Protein AF-A0A2W6CCL4-F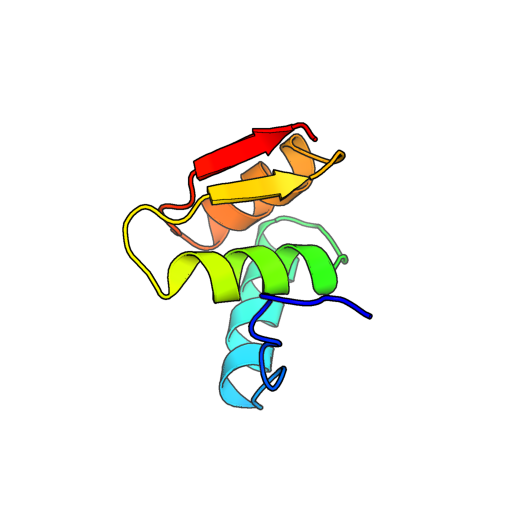1 (afdb_monomer)

pLDDT: mean 90.97, std 6.74, range [57.84, 97.56]

Sequence (72 aa):
MLSGCWIEEGFSEHDAHRIGSWLASSGTTDVVDAHVVAVAGHSAGSVAYTDDVEDLRSVARVADQQVTIQPV

Mean predicted aligned error: 3.51 Å

Nearest PDB structures (foldseek):
  8qc8-assembly2_D  TM=4.490E-01  e=4.177E+00  Paenarthrobacter ureafaciens
  1ltl-assembly2_E  TM=3.722E-01  e=9.594E+00  Methanothermobacter thermautotrophicus
  2rnn-assembly1_A  TM=3.213E-01  e=8.442E+00  Saccharomyces cerevisiae

Radius of gyration: 11.97 Å; Cα contacts (8 Å, |Δi|>4): 79; chains: 1; bounding box: 28×29×31 Å

Foldseek 3Di:
DPPPDDDPPDDDPVLVVLLVQLCVVLVHPPSPLLVLQVVQQVDPPREDEDQPQVSNVSSCVSSVGPYHYYYD

Secondary structure (DSSP, 8-state):
--TTPPPP----HHHHHHHHHHHHHHT---HHHHHHHHHHTTSTT-EEEES-HHHHHHHHHHTT---EEEE-

Solvent-accessible surface area (backbone atoms only — not comparable to full-atom values): 4413 Å² total; per-residue (Å²): 129,75,81,94,61,86,78,79,96,70,86,52,76,73,49,51,60,55,44,51,53,30,32,68,69,52,72,49,85,60,64,64,53,45,45,53,46,53,60,36,44,76,41,90,80,29,73,47,74,33,87,60,54,65,62,44,50,44,37,25,61,64,59,72,40,70,53,46,78,41,73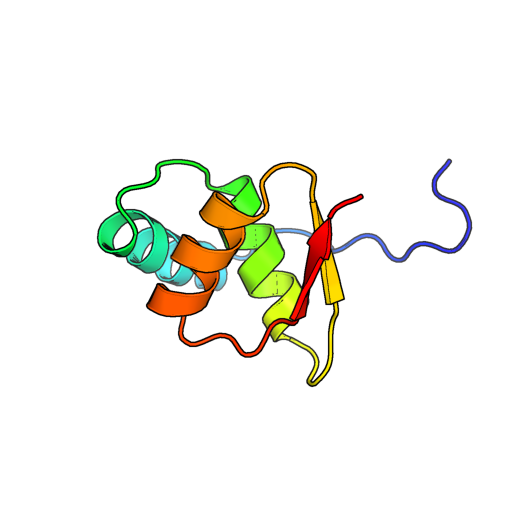,109

Structure (mmCIF, N/CA/C/O backbone):
data_AF-A0A2W6CCL4-F1
#
_entry.id   AF-A0A2W6CCL4-F1
#
loop_
_atom_site.group_PDB
_atom_site.id
_atom_site.type_symbol
_atom_site.label_atom_id
_atom_site.label_alt_id
_atom_site.label_comp_id
_atom_site.label_asym_id
_atom_site.label_entity_id
_atom_site.label_seq_id
_atom_site.pdbx_PDB_ins_code
_atom_site.Cartn_x
_atom_site.Cartn_y
_atom_site.Cartn_z
_atom_site.occupancy
_atom_site.B_iso_or_equiv
_atom_site.auth_seq_id
_atom_site.auth_comp_id
_atom_site.auth_asym_id
_atom_site.auth_atom_id
_atom_site.pdbx_PDB_model_num
ATOM 1 N N . MET A 1 1 ? 7.908 6.373 -21.689 1.00 57.84 1 MET A N 1
ATOM 2 C CA . MET A 1 1 ? 8.560 5.143 -21.191 1.00 57.84 1 MET A CA 1
ATOM 3 C C . MET A 1 1 ? 9.115 5.439 -19.816 1.00 57.84 1 MET A C 1
ATOM 5 O O . MET A 1 1 ? 9.724 6.489 -19.654 1.00 57.84 1 MET A O 1
ATOM 9 N N . LEU A 1 2 ? 8.891 4.546 -18.856 1.00 81.44 2 LEU A N 1
ATOM 10 C CA . LEU A 1 2 ? 9.464 4.621 -17.512 1.00 81.44 2 LEU A CA 1
ATOM 11 C C . LEU A 1 2 ? 10.917 4.115 -17.551 1.00 81.44 2 LEU A C 1
ATOM 13 O O . LEU A 1 2 ? 11.214 2.988 -17.165 1.00 81.44 2 LEU A O 1
ATOM 17 N N . SER A 1 3 ? 11.818 4.909 -18.131 1.00 88.50 3 SER A N 1
ATOM 18 C CA . SER A 1 3 ? 13.233 4.539 -18.242 1.00 88.50 3 SER A CA 1
ATOM 19 C C . SER A 1 3 ? 13.894 4.530 -16.865 1.00 88.50 3 SER A C 1
ATOM 21 O O . SER A 1 3 ? 13.833 5.525 -16.150 1.00 88.50 3 SER A O 1
ATOM 23 N N . GLY A 1 4 ? 14.556 3.422 -16.519 1.00 90.94 4 GLY A N 1
ATOM 24 C CA . GLY A 1 4 ? 15.213 3.247 -15.218 1.00 90.94 4 GLY A CA 1
ATOM 25 C C . GLY A 1 4 ? 14.303 2.712 -14.109 1.00 90.94 4 GLY A C 1
ATOM 26 O O . GLY A 1 4 ? 14.769 2.554 -12.985 1.00 90.94 4 GLY A O 1
ATOM 27 N N . CYS A 1 5 ? 13.040 2.401 -14.411 1.00 89.44 5 CYS A N 1
ATOM 28 C CA . CYS A 1 5 ? 12.133 1.753 -13.470 1.00 89.44 5 CYS A CA 1
ATOM 29 C C . CYS A 1 5 ? 12.130 0.235 -13.678 1.00 89.44 5 CYS A C 1
ATOM 31 O O . CYS A 1 5 ? 12.113 -0.245 -14.813 1.00 89.44 5 CYS A O 1
ATOM 33 N N . TRP A 1 6 ? 12.090 -0.506 -12.572 1.00 88.94 6 TRP A N 1
ATOM 34 C CA . TRP A 1 6 ? 11.633 -1.891 -12.577 1.00 88.94 6 TRP A CA 1
ATOM 35 C C . TRP A 1 6 ? 10.106 -1.894 -12.484 1.00 88.94 6 TRP A C 1
ATOM 37 O O . TRP A 1 6 ? 9.541 -1.129 -11.703 1.00 88.94 6 TRP A O 1
ATOM 47 N N . ILE A 1 7 ? 9.443 -2.702 -13.310 1.00 87.06 7 ILE A N 1
ATOM 48 C CA . ILE A 1 7 ? 7.988 -2.866 -13.261 1.00 87.06 7 ILE A CA 1
ATOM 49 C C . ILE A 1 7 ? 7.716 -4.146 -12.486 1.00 87.06 7 ILE A C 1
ATOM 51 O O . ILE A 1 7 ? 8.206 -5.204 -12.873 1.00 87.06 7 ILE A O 1
ATOM 55 N N . GLU A 1 8 ? 6.941 -4.048 -11.410 1.00 85.88 8 GLU A N 1
ATOM 56 C CA . GLU A 1 8 ? 6.512 -5.231 -10.673 1.00 85.88 8 GLU A CA 1
ATOM 57 C C . GLU A 1 8 ? 5.592 -6.108 -11.521 1.00 85.88 8 GLU A C 1
ATOM 59 O O . GLU A 1 8 ? 4.672 -5.613 -12.175 1.00 85.88 8 GLU A O 1
ATOM 64 N N . GLU A 1 9 ? 5.840 -7.421 -11.500 1.00 77.94 9 GLU A N 1
ATOM 65 C CA . GLU A 1 9 ? 5.152 -8.402 -12.357 1.00 77.94 9 GLU A CA 1
ATOM 66 C C . GLU A 1 9 ? 3.673 -8.616 -11.978 1.00 77.94 9 GLU A C 1
ATOM 68 O O . GLU A 1 9 ? 2.934 -9.302 -12.686 1.00 77.94 9 GLU A O 1
ATOM 73 N N . GLY A 1 10 ? 3.212 -7.962 -10.910 1.00 70.75 10 GLY A N 1
ATOM 74 C CA . GLY A 1 10 ? 1.812 -7.883 -10.516 1.00 70.75 10 GLY A CA 1
ATOM 75 C C . GLY A 1 10 ? 1.421 -8.874 -9.421 1.00 70.75 10 GLY A C 1
ATOM 76 O O . GLY A 1 10 ? 2.248 -9.394 -8.678 1.00 70.75 10 GLY A O 1
ATOM 77 N N . PHE A 1 11 ? 0.113 -9.084 -9.287 1.00 72.38 11 PHE A N 1
ATOM 78 C CA . PHE A 1 11 ? -0.504 -9.857 -8.210 1.00 72.38 11 PHE A CA 1
ATOM 79 C C . PHE A 1 11 ? -0.394 -11.369 -8.414 1.00 72.38 11 PHE A C 1
ATOM 81 O O . PHE A 1 11 ? -0.872 -11.894 -9.422 1.00 72.38 11 PHE A O 1
ATOM 88 N N . SER A 1 12 ? 0.089 -12.086 -7.398 1.00 83.00 12 SER A N 1
ATOM 89 C CA . SER A 1 12 ? -0.154 -13.525 -7.281 1.00 83.00 12 SER A CA 1
ATOM 90 C C . SER A 1 12 ? -1.480 -13.814 -6.561 1.00 83.00 12 SER A C 1
ATOM 92 O O . SER A 1 12 ? -2.040 -12.969 -5.860 1.00 83.00 12 SER A O 1
ATOM 94 N N . GLU A 1 13 ? -1.983 -15.045 -6.67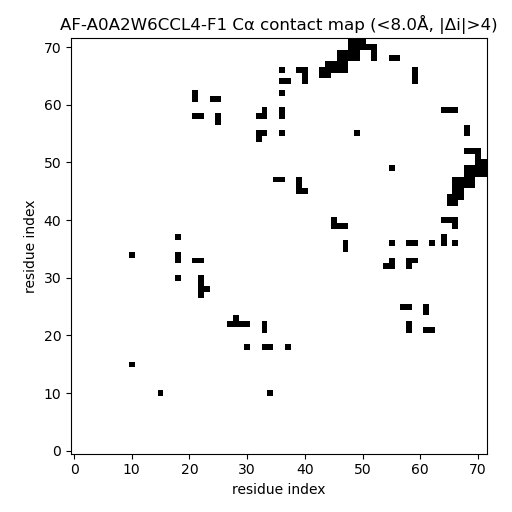4 1.00 82.75 13 GLU A N 1
ATOM 95 C CA . GLU A 1 13 ? -3.153 -15.497 -5.904 1.00 82.75 13 GLU A CA 1
ATOM 96 C C . GLU A 1 13 ? -2.901 -15.448 -4.384 1.00 82.75 13 GLU A C 1
ATOM 98 O O . GLU A 1 13 ? -3.804 -15.153 -3.600 1.00 82.75 13 GLU A O 1
ATOM 103 N N . HIS A 1 14 ? -1.652 -15.667 -3.957 1.00 78.75 14 HIS A N 1
ATOM 104 C CA . HIS A 1 14 ? -1.259 -15.549 -2.553 1.00 78.75 14 HIS A CA 1
ATOM 105 C C . HIS A 1 14 ? -1.422 -14.109 -2.036 1.00 78.75 14 HIS A C 1
ATOM 107 O O . HIS A 1 14 ? -1.882 -13.896 -0.912 1.00 78.75 14 HIS A O 1
ATOM 113 N N . ASP A 1 15 ? -1.112 -13.116 -2.872 1.00 84.88 15 ASP A N 1
ATOM 114 C CA . ASP A 1 15 ? -1.265 -11.700 -2.527 1.00 84.88 15 ASP A CA 1
ATOM 115 C C . ASP A 1 15 ? -2.730 -11.282 -2.423 1.00 84.88 15 ASP A C 1
ATOM 117 O O . ASP A 1 15 ? -3.069 -10.461 -1.572 1.00 84.88 15 ASP A O 1
ATOM 121 N N . ALA A 1 16 ? -3.612 -11.887 -3.225 1.00 88.75 16 ALA A N 1
ATOM 122 C CA . ALA A 1 16 ? -5.037 -11.569 -3.246 1.00 88.75 16 ALA A CA 1
ATOM 123 C C . ALA A 1 16 ? -5.719 -11.818 -1.892 1.00 88.75 16 ALA A C 1
ATOM 125 O O . ALA A 1 16 ? -6.441 -10.950 -1.398 1.00 88.75 16 ALA A O 1
ATOM 126 N N . HIS A 1 17 ? -5.461 -12.962 -1.249 1.00 90.00 17 HIS A N 1
ATOM 127 C CA . HIS A 1 17 ? -6.023 -13.238 0.079 1.00 90.00 17 HIS A CA 1
ATOM 128 C C . HIS A 1 17 ? -5.506 -12.267 1.141 1.00 90.00 17 HIS A C 1
ATOM 130 O O . HIS A 1 17 ? -6.284 -11.743 1.943 1.00 90.00 17 HIS A O 1
ATOM 136 N N . ARG A 1 18 ? 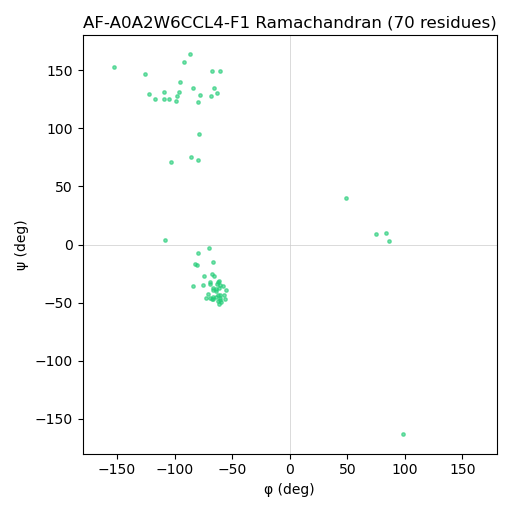-4.195 -12.011 1.138 1.00 90.19 18 ARG A N 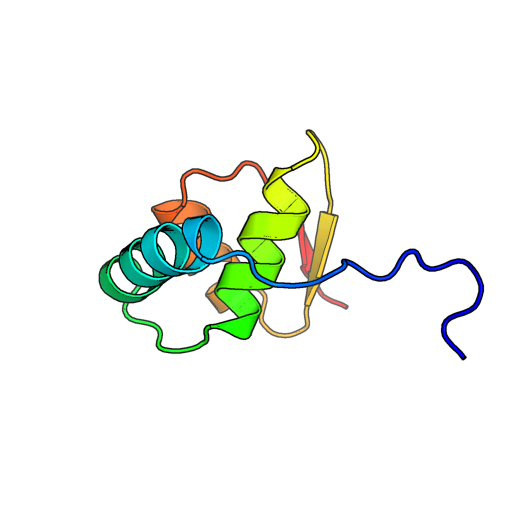1
ATOM 137 C CA . ARG A 1 18 ? -3.557 -11.107 2.093 1.00 90.19 18 ARG A CA 1
ATOM 138 C C . ARG A 1 18 ? -4.109 -9.691 1.954 1.00 90.19 18 ARG A C 1
ATOM 140 O O . ARG A 1 18 ? -4.599 -9.135 2.933 1.00 90.19 18 ARG A O 1
ATOM 147 N N . ILE A 1 19 ? -4.128 -9.152 0.740 1.00 92.88 19 ILE A N 1
ATOM 148 C CA . ILE A 1 19 ? -4.653 -7.813 0.468 1.00 92.88 19 ILE A CA 1
ATOM 149 C C . ILE A 1 19 ? -6.150 -7.729 0.768 1.00 92.88 19 ILE A C 1
ATOM 151 O O . ILE A 1 19 ? -6.579 -6.769 1.401 1.00 92.88 19 ILE A O 1
ATOM 155 N N . GLY A 1 20 ? -6.937 -8.758 0.440 1.00 93.88 20 GLY A N 1
ATOM 156 C CA . GLY A 1 20 ? -8.353 -8.814 0.812 1.00 93.88 20 GLY A CA 1
ATOM 157 C C . GLY A 1 20 ? -8.584 -8.657 2.321 1.00 93.88 20 GLY A C 1
ATOM 158 O O . GLY A 1 20 ? -9.496 -7.942 2.736 1.00 93.88 20 GLY A O 1
ATOM 159 N N . SER A 1 21 ? -7.724 -9.257 3.152 1.00 94.56 21 SER A N 1
ATOM 160 C CA . SER A 1 21 ? -7.801 -9.098 4.612 1.00 94.56 21 SER A CA 1
ATOM 161 C C . SER A 1 21 ? -7.439 -7.687 5.089 1.00 94.56 21 SER A C 1
ATOM 163 O O . SER A 1 21 ? -8.040 -7.185 6.042 1.00 94.56 21 SER A O 1
ATOM 165 N N . TRP A 1 22 ? -6.505 -7.020 4.408 1.00 95.75 22 TRP A N 1
ATOM 166 C CA . TRP A 1 22 ? -6.124 -5.642 4.715 1.00 95.75 22 TRP A CA 1
ATOM 167 C C . TRP A 1 22 ? -7.236 -4.671 4.359 1.00 95.75 22 TRP A C 1
ATOM 169 O O . TRP A 1 22 ? -7.600 -3.866 5.204 1.00 95.75 22 TRP A O 1
ATOM 179 N N . LEU A 1 23 ? -7.832 -4.810 3.172 1.00 95.75 23 LEU A N 1
ATOM 180 C CA . LEU A 1 23 ? -8.967 -3.994 2.731 1.00 95.75 23 LEU A CA 1
ATOM 181 C C . LEU A 1 23 ? -10.139 -4.087 3.714 1.00 95.75 23 LEU A C 1
ATOM 183 O O . LEU A 1 23 ? -10.672 -3.075 4.164 1.00 95.75 23 LEU A O 1
ATOM 187 N N . ALA A 1 24 ? -10.485 -5.308 4.133 1.00 95.88 24 ALA A N 1
ATOM 188 C CA . ALA A 1 24 ? -11.531 -5.519 5.129 1.00 95.88 24 ALA A CA 1
ATOM 189 C C . ALA A 1 24 ? -11.211 -4.850 6.481 1.00 95.88 24 ALA A C 1
ATOM 191 O O . ALA A 1 24 ? -12.120 -4.372 7.157 1.00 95.88 24 ALA A O 1
ATOM 192 N N . SER A 1 25 ? -9.933 -4.811 6.872 1.00 96.06 25 SER A N 1
ATOM 193 C CA . SER A 1 25 ? -9.488 -4.274 8.165 1.00 96.06 25 SER A CA 1
ATOM 194 C C . SER A 1 25 ? -9.297 -2.755 8.165 1.00 96.06 25 SER A C 1
ATOM 196 O O . SER A 1 25 ? -9.563 -2.113 9.178 1.00 96.06 25 SER A O 1
ATOM 198 N N . SER A 1 26 ? -8.836 -2.169 7.057 1.00 94.12 26 SER A N 1
ATOM 199 C CA . SER A 1 26 ? -8.691 -0.715 6.898 1.00 94.12 26 SER A CA 1
ATOM 200 C C . SER A 1 26 ? -10.011 -0.030 6.548 1.00 94.12 26 SER A C 1
ATOM 202 O O . SER A 1 26 ? -10.122 1.184 6.701 1.00 94.12 26 SER A O 1
ATOM 204 N N . GLY A 1 27 ? -11.008 -0.790 6.082 1.00 92.56 27 GLY A N 1
ATOM 205 C CA . GLY A 1 27 ? -12.297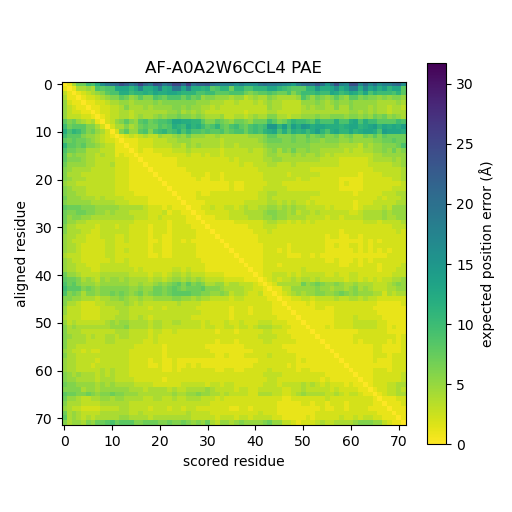 -0.262 5.644 1.00 92.56 27 GLY A CA 1
ATOM 206 C C . GLY A 1 27 ? -12.250 0.430 4.279 1.00 92.56 27 GLY A C 1
ATOM 207 O O . GLY A 1 27 ? -13.242 1.046 3.893 1.00 92.56 27 GLY A O 1
ATOM 208 N N . THR A 1 28 ? -11.133 0.328 3.551 1.00 91.62 28 THR A N 1
ATOM 209 C CA . THR A 1 28 ? -11.020 0.816 2.170 1.00 91.62 28 THR A CA 1
ATOM 210 C C . THR A 1 28 ? -11.361 -0.281 1.165 1.00 91.62 28 THR A C 1
ATOM 212 O O . THR A 1 28 ? -11.263 -1.477 1.445 1.00 91.62 28 THR A O 1
ATOM 215 N N . THR A 1 29 ? -11.745 0.132 -0.037 1.00 93.75 29 THR A N 1
ATOM 216 C CA . THR A 1 29 ? -11.897 -0.748 -1.201 1.00 93.75 29 THR A CA 1
ATOM 217 C C . THR A 1 29 ? -10.797 -0.533 -2.236 1.00 93.75 29 THR A C 1
ATOM 219 O O . THR A 1 29 ? -10.854 -1.142 -3.305 1.00 93.75 29 THR A O 1
ATOM 222 N N . ASP A 1 30 ? -9.813 0.325 -1.946 1.00 94.00 30 ASP A N 1
ATOM 223 C CA . ASP A 1 30 ? -8.726 0.614 -2.875 1.00 94.00 30 ASP A CA 1
ATOM 224 C C . ASP A 1 30 ? -7.665 -0.496 -2.871 1.00 94.00 30 ASP A C 1
ATOM 226 O O . ASP A 1 30 ? -6.749 -0.558 -2.047 1.00 94.00 30 ASP A O 1
ATOM 230 N N . VAL A 1 31 ? -7.821 -1.418 -3.820 1.00 92.94 31 VAL A N 1
ATOM 231 C CA . VAL A 1 31 ? -6.901 -2.540 -4.021 1.00 92.94 31 VAL A CA 1
ATOM 232 C C . VAL A 1 31 ? -5.525 -2.093 -4.517 1.00 92.94 31 VAL A C 1
ATOM 234 O O . VAL A 1 31 ? -4.546 -2.808 -4.293 1.00 92.94 31 VAL A O 1
ATOM 237 N N . VAL A 1 32 ? -5.433 -0.939 -5.185 1.00 92.06 32 VAL A N 1
ATOM 238 C CA . VAL A 1 32 ? -4.171 -0.433 -5.729 1.00 92.06 32 VAL A CA 1
ATOM 239 C C . VAL A 1 32 ? -3.296 0.060 -4.586 1.00 92.06 32 VAL A C 1
ATOM 241 O O . VAL A 1 32 ? -2.145 -0.364 -4.494 1.00 92.06 32 VAL A O 1
ATOM 244 N N . ASP A 1 33 ? -3.851 0.830 -3.654 1.00 93.69 33 ASP A N 1
ATOM 245 C CA . ASP A 1 33 ? -3.115 1.308 -2.478 1.00 93.69 33 ASP A CA 1
ATOM 246 C C . ASP A 1 33 ? -2.611 0.159 -1.608 1.00 93.69 33 ASP A C 1
ATOM 248 O O . ASP A 1 33 ? -1.446 0.121 -1.196 1.00 93.69 33 ASP A O 1
ATOM 252 N N . ALA A 1 34 ? -3.463 -0.842 -1.381 1.00 94.31 34 ALA A N 1
ATOM 253 C CA . ALA A 1 34 ? -3.066 -2.031 -0.642 1.00 94.31 34 ALA A CA 1
ATOM 254 C C . ALA A 1 34 ? -1.955 -2.821 -1.342 1.00 94.31 34 ALA A C 1
ATOM 256 O O . ALA A 1 34 ? -1.074 -3.376 -0.680 1.00 94.31 34 ALA A O 1
ATOM 257 N N . HIS A 1 35 ? -1.951 -2.838 -2.673 1.00 92.75 35 HIS A N 1
ATOM 258 C CA . HIS A 1 35 ? -0.879 -3.453 -3.441 1.00 92.75 35 HIS A CA 1
ATOM 259 C C . HIS A 1 35 ? 0.425 -2.664 -3.377 1.00 92.75 35 HIS A C 1
ATOM 261 O O . HIS A 1 35 ? 1.480 -3.264 -3.183 1.00 92.75 35 HIS A O 1
ATOM 267 N N . VAL A 1 36 ? 0.365 -1.335 -3.473 1.00 93.25 36 VAL A N 1
ATOM 268 C CA . VAL A 1 36 ? 1.541 -0.468 -3.315 1.00 93.25 36 VAL A CA 1
ATOM 269 C C . VAL A 1 36 ? 2.194 -0.706 -1.954 1.00 93.25 36 VAL A C 1
ATOM 271 O O . VAL A 1 36 ? 3.411 -0.874 -1.877 1.00 93.25 36 VAL A O 1
ATOM 274 N N . VAL A 1 37 ? 1.394 -0.808 -0.888 1.00 94.00 37 VAL A N 1
ATOM 275 C CA . VAL A 1 37 ? 1.880 -1.153 0.456 1.00 94.00 37 VAL A CA 1
ATOM 276 C C . VAL A 1 37 ? 2.517 -2.546 0.492 1.00 94.00 37 VAL A C 1
ATOM 278 O O . VAL A 1 37 ? 3.587 -2.700 1.083 1.00 94.00 37 VAL A O 1
ATOM 281 N N . ALA A 1 38 ? 1.907 -3.553 -0.145 1.00 91.94 38 ALA A N 1
ATOM 282 C CA . ALA A 1 38 ? 2.467 -4.907 -0.204 1.00 91.94 38 ALA A CA 1
ATOM 283 C C . ALA A 1 38 ? 3.843 -4.927 -0.880 1.00 91.94 38 ALA A C 1
ATOM 285 O O . ALA A 1 38 ? 4.798 -5.470 -0.327 1.00 91.94 38 ALA A O 1
ATOM 286 N N . VAL A 1 39 ? 3.940 -4.296 -2.052 1.00 91.38 39 VAL A N 1
ATOM 287 C CA . VAL A 1 39 ? 5.172 -4.209 -2.841 1.00 91.38 39 VAL A CA 1
ATOM 288 C C . VAL A 1 39 ? 6.254 -3.461 -2.069 1.00 91.38 39 VAL A C 1
ATOM 290 O O . VAL A 1 39 ? 7.374 -3.952 -1.941 1.00 91.38 39 VAL A O 1
ATOM 293 N N . ALA A 1 40 ? 5.928 -2.295 -1.506 1.00 91.88 40 ALA A N 1
ATOM 294 C CA . ALA A 1 40 ? 6.888 -1.510 -0.738 1.00 91.88 40 ALA A CA 1
ATOM 295 C C . ALA A 1 40 ? 7.387 -2.272 0.505 1.00 91.88 40 ALA A C 1
ATOM 297 O O . ALA A 1 40 ? 8.557 -2.152 0.875 1.00 91.88 40 ALA A O 1
ATOM 298 N N . GLY A 1 41 ? 6.538 -3.109 1.108 1.00 89.94 41 GLY A N 1
ATOM 299 C CA . GLY A 1 41 ? 6.878 -3.966 2.243 1.00 89.94 41 GLY A CA 1
ATOM 300 C C . GLY A 1 41 ? 7.886 -5.085 1.945 1.00 89.94 41 GLY A C 1
ATOM 301 O O . GLY A 1 41 ? 8.468 -5.638 2.876 1.00 89.94 41 GLY A O 1
ATOM 302 N N . HIS A 1 42 ? 8.157 -5.413 0.674 1.00 87.81 42 HIS A N 1
ATOM 303 C CA . HIS A 1 42 ? 9.123 -6.463 0.316 1.00 87.81 42 HIS A CA 1
ATOM 304 C C . HIS A 1 42 ? 10.569 -6.129 0.697 1.00 87.81 42 HIS A C 1
ATOM 306 O O . HIS A 1 42 ? 11.375 -7.034 0.910 1.00 87.81 42 HIS A O 1
ATOM 312 N N . SER A 1 43 ? 10.910 -4.841 0.765 1.00 86.25 43 SER A N 1
ATOM 313 C CA . SER A 1 43 ? 12.261 -4.381 1.082 1.00 86.25 43 SER A CA 1
ATOM 314 C C . SER A 1 43 ? 12.243 -3.477 2.306 1.00 86.25 43 SER A C 1
ATOM 316 O O . SER A 1 43 ? 11.480 -2.515 2.387 1.00 86.25 43 SER A O 1
ATOM 318 N N . ALA A 1 44 ? 13.117 -3.770 3.269 1.00 86.81 44 ALA A N 1
ATOM 319 C CA . AL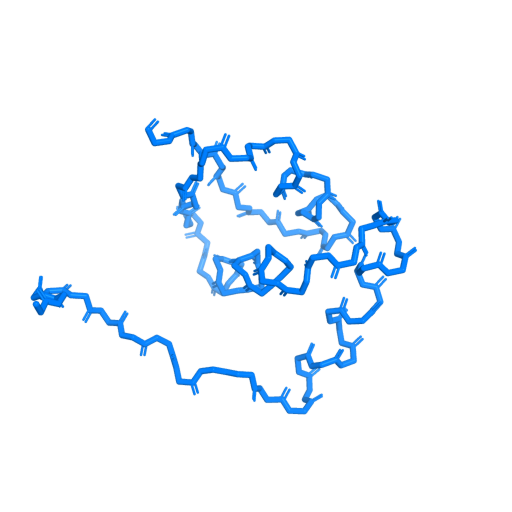A A 1 44 ? 13.285 -2.915 4.434 1.00 86.81 44 ALA A CA 1
ATOM 320 C C . ALA A 1 44 ? 13.792 -1.530 4.000 1.00 86.81 44 ALA A C 1
ATOM 322 O O . ALA A 1 44 ? 14.771 -1.423 3.262 1.00 86.81 44 ALA A O 1
ATOM 323 N N . GLY A 1 45 ? 13.139 -0.472 4.484 1.00 86.81 45 GLY A N 1
ATOM 324 C CA . GLY A 1 45 ? 13.520 0.908 4.176 1.00 86.81 45 GLY A CA 1
ATOM 325 C C . GLY A 1 45 ? 12.963 1.458 2.860 1.00 86.81 45 GLY A C 1
ATOM 326 O O . GLY A 1 45 ? 13.370 2.548 2.460 1.00 86.81 45 GLY A O 1
ATOM 327 N N . SER A 1 46 ? 12.037 0.756 2.199 1.00 92.62 46 SER A N 1
ATOM 328 C CA . SER A 1 46 ? 11.342 1.296 1.026 1.00 92.62 46 SER A CA 1
ATOM 329 C C . SER A 1 46 ? 10.556 2.568 1.345 1.00 92.62 46 SER A C 1
ATOM 331 O O . SER A 1 46 ? 10.015 2.740 2.446 1.00 92.62 46 SER A O 1
ATOM 333 N N . VAL A 1 47 ? 10.448 3.430 0.331 1.00 95.19 47 VAL A N 1
ATOM 334 C CA . VAL A 1 47 ? 9.638 4.650 0.356 1.00 95.19 47 VAL A CA 1
ATOM 335 C C . VAL A 1 47 ? 8.539 4.550 -0.701 1.00 95.19 47 VAL A C 1
ATOM 337 O O . VAL A 1 47 ? 8.835 4.321 -1.872 1.00 95.19 47 VAL A O 1
ATOM 340 N N . ALA A 1 48 ? 7.284 4.731 -0.290 1.00 95.25 48 ALA A N 1
ATOM 341 C CA . ALA A 1 48 ? 6.140 4.896 -1.179 1.00 95.25 48 ALA A CA 1
ATOM 342 C C . ALA A 1 48 ? 5.819 6.390 -1.326 1.00 95.25 48 ALA A C 1
ATOM 344 O O . ALA A 1 48 ? 5.662 7.096 -0.327 1.00 95.25 48 ALA A O 1
ATOM 345 N N . TYR A 1 49 ? 5.726 6.853 -2.571 1.00 96.06 49 TYR A N 1
ATOM 346 C CA . TYR A 1 49 ? 5.371 8.224 -2.923 1.00 96.06 49 TYR A CA 1
ATOM 347 C C . TYR A 1 49 ? 3.929 8.262 -3.434 1.00 96.06 49 TYR A C 1
ATOM 349 O O . TYR A 1 49 ? 3.598 7.511 -4.349 1.00 96.06 49 TYR A O 1
ATOM 357 N N . THR A 1 50 ? 3.079 9.103 -2.843 1.00 95.75 50 THR A N 1
ATOM 358 C CA . THR A 1 50 ? 1.648 9.206 -3.185 1.00 95.75 50 THR A CA 1
ATOM 359 C C . THR A 1 50 ? 1.116 10.609 -2.893 1.00 95.75 50 THR A C 1
ATOM 361 O O . THR A 1 50 ? 1.637 11.287 -2.013 1.00 95.75 50 THR A O 1
ATOM 364 N N . ASP A 1 51 ? 0.085 11.065 -3.597 1.00 96.62 51 ASP A N 1
ATOM 365 C CA . ASP A 1 51 ? -0.694 12.248 -3.210 1.00 96.62 51 ASP A CA 1
ATOM 366 C C . ASP A 1 51 ? -1.761 11.918 -2.150 1.00 96.62 51 ASP A C 1
ATOM 368 O O . ASP A 1 51 ? -2.192 12.816 -1.423 1.00 96.62 51 ASP A O 1
ATOM 372 N N . ASP A 1 52 ? -2.096 10.635 -1.977 1.00 94.06 52 ASP A N 1
ATOM 373 C CA . ASP A 1 52 ? -3.023 10.134 -0.959 1.00 94.06 52 ASP A CA 1
ATOM 374 C C . ASP A 1 52 ? -2.303 9.469 0.228 1.00 94.06 52 ASP A C 1
ATOM 376 O O . ASP A 1 52 ? -2.246 8.251 0.416 1.00 94.06 52 ASP A O 1
ATOM 380 N N . VAL A 1 53 ? -1.643 10.302 1.030 1.00 96.62 53 VAL A N 1
ATOM 381 C CA . VAL A 1 53 ? -0.761 9.837 2.110 1.00 96.62 53 VAL A CA 1
ATOM 382 C C . VAL A 1 53 ? -1.520 9.121 3.232 1.00 96.62 53 VAL A C 1
ATOM 384 O O . VAL A 1 53 ? -0.987 8.179 3.826 1.00 96.62 53 VAL A O 1
ATOM 387 N N . GLU A 1 54 ? -2.720 9.583 3.577 1.00 94.69 54 GLU A N 1
ATOM 388 C CA . GLU A 1 54 ? -3.456 9.038 4.722 1.00 94.69 54 GLU A CA 1
ATOM 389 C C . GLU A 1 54 ? -4.072 7.671 4.412 1.00 94.69 54 GLU A C 1
ATOM 391 O O . GLU A 1 54 ? -4.030 6.789 5.278 1.00 94.69 54 GLU A O 1
ATOM 396 N N . ASP A 1 55 ? -4.516 7.442 3.176 1.00 93.56 55 ASP A N 1
ATOM 397 C CA . ASP A 1 55 ? -5.063 6.150 2.765 1.00 93.56 55 ASP A CA 1
ATOM 398 C C . ASP A 1 55 ? -3.975 5.065 2.771 1.00 93.56 55 ASP A C 1
ATOM 400 O O . ASP A 1 55 ? -4.132 4.032 3.438 1.00 93.56 55 ASP A O 1
ATOM 404 N N . LEU A 1 56 ? -2.792 5.337 2.200 1.00 95.88 56 LEU A N 1
ATOM 405 C CA . LEU A 1 56 ? -1.659 4.401 2.277 1.00 95.88 56 LEU A CA 1
ATOM 406 C C . LEU A 1 56 ? -1.210 4.152 3.724 1.00 95.88 56 LEU A C 1
ATOM 408 O O . LEU A 1 56 ? -0.849 3.025 4.073 1.00 95.88 56 LEU A O 1
ATOM 412 N N . ARG A 1 57 ? -1.235 5.172 4.597 1.00 95.88 57 ARG A N 1
ATOM 413 C CA . ARG A 1 57 ? -0.892 5.008 6.024 1.00 95.88 57 ARG A CA 1
ATOM 414 C C . ARG A 1 57 ? -1.901 4.133 6.753 1.00 95.88 57 ARG A C 1
ATOM 416 O O . ARG A 1 57 ? -1.502 3.351 7.619 1.00 95.88 57 ARG A O 1
ATOM 423 N N . SER A 1 58 ? -3.187 4.269 6.437 1.00 95.56 58 SER A N 1
ATOM 424 C CA . SER A 1 58 ? -4.246 3.424 6.989 1.00 95.56 58 SER A CA 1
ATOM 425 C C . SER A 1 58 ? -4.003 1.960 6.626 1.00 95.56 58 SER A C 1
ATOM 427 O O . SER A 1 58 ? -3.967 1.096 7.508 1.00 95.56 58 SER A O 1
ATOM 429 N N . VAL A 1 59 ? -3.717 1.691 5.348 1.00 96.44 59 VAL A N 1
ATOM 430 C CA . VAL A 1 59 ? -3.452 0.329 4.878 1.00 96.44 59 VAL A CA 1
ATOM 431 C C . VAL A 1 59 ? -2.151 -0.237 5.452 1.00 96.44 59 VAL A C 1
ATOM 433 O O . VAL A 1 59 ? -2.156 -1.343 5.988 1.00 96.44 59 VAL A O 1
ATOM 436 N N . ALA A 1 60 ? -1.050 0.519 5.434 1.00 95.88 60 ALA A N 1
ATOM 437 C CA . ALA A 1 60 ? 0.234 0.081 5.992 1.00 95.88 60 ALA A CA 1
ATOM 438 C C . ALA A 1 60 ? 0.139 -0.292 7.477 1.00 95.88 60 ALA A C 1
ATOM 440 O O . ALA A 1 60 ? 0.763 -1.259 7.916 1.00 95.88 60 ALA A O 1
ATOM 441 N N . ARG A 1 61 ? -0.690 0.432 8.240 1.00 95.88 61 ARG A N 1
ATOM 442 C CA . ARG A 1 61 ? -0.924 0.161 9.661 1.00 95.88 61 ARG A CA 1
ATOM 443 C C . ARG A 1 61 ? -1.637 -1.168 9.892 1.00 95.88 61 ARG A C 1
ATOM 445 O O . ARG A 1 61 ? -1.226 -1.909 10.777 1.00 95.88 61 ARG A O 1
ATOM 452 N N . VAL A 1 62 ? -2.691 -1.477 9.131 1.00 96.25 62 VAL A N 1
ATOM 453 C CA . VAL A 1 62 ? -3.405 -2.763 9.281 1.00 96.25 62 VAL A CA 1
ATOM 454 C C . VAL A 1 62 ? -2.617 -3.935 8.701 1.00 96.25 62 VAL A C 1
ATOM 456 O O . VAL A 1 62 ? -2.763 -5.064 9.159 1.00 96.25 62 VAL A O 1
ATOM 459 N N . ALA A 1 63 ? -1.768 -3.661 7.712 1.00 94.12 63 ALA A N 1
ATOM 460 C CA . ALA A 1 63 ? -0.894 -4.633 7.074 1.00 94.12 63 ALA A CA 1
ATOM 461 C C . ALA A 1 63 ? 0.377 -4.947 7.889 1.00 94.12 63 ALA A C 1
ATOM 463 O O . ALA A 1 63 ? 1.142 -5.832 7.495 1.00 94.12 63 ALA A O 1
ATOM 464 N N . ASP A 1 64 ? 0.610 -4.210 8.984 1.00 93.75 64 ASP A N 1
ATOM 465 C CA . ASP A 1 64 ? 1.831 -4.236 9.801 1.00 93.75 64 ASP A CA 1
ATOM 466 C C . ASP A 1 64 ? 3.112 -4.121 8.950 1.00 93.75 64 ASP A C 1
ATOM 468 O O . ASP A 1 64 ? 4.108 -4.812 9.161 1.00 93.75 64 ASP A O 1
ATOM 472 N N . GLN A 1 65 ? 3.069 -3.267 7.921 1.00 91.31 65 GLN A N 1
ATOM 473 C CA . GLN A 1 65 ? 4.194 -3.057 7.010 1.00 91.31 65 GLN A CA 1
ATOM 474 C C . GLN A 1 65 ? 5.010 -1.835 7.424 1.00 91.31 65 GLN A C 1
ATOM 476 O O . GLN A 1 65 ? 4.481 -0.738 7.616 1.00 91.31 65 GLN A O 1
ATOM 481 N N . GLN A 1 66 ? 6.332 -2.000 7.496 1.00 90.00 66 GLN A N 1
ATOM 482 C CA . GLN A 1 66 ? 7.261 -0.898 7.746 1.00 90.00 66 GLN A CA 1
ATOM 483 C C . GLN A 1 66 ? 7.632 -0.198 6.435 1.00 90.00 66 GLN A C 1
ATOM 485 O O . GLN A 1 66 ? 8.725 -0.376 5.901 1.00 90.00 66 GLN A O 1
ATOM 490 N N . VAL A 1 67 ? 6.699 0.606 5.925 1.00 93.38 67 VAL A N 1
ATOM 491 C CA . VAL A 1 67 ? 6.876 1.417 4.714 1.00 93.38 67 VAL A CA 1
ATOM 492 C C . VAL A 1 67 ? 6.961 2.891 5.094 1.00 93.38 67 VAL A C 1
ATOM 494 O O . VAL A 1 67 ? 6.121 3.406 5.833 1.00 93.38 67 VAL A O 1
ATOM 497 N N . THR A 1 68 ? 7.965 3.596 4.572 1.00 95.88 68 THR A N 1
ATOM 498 C CA . THR A 1 68 ? 8.011 5.059 4.684 1.00 95.88 68 THR A CA 1
ATOM 499 C C . THR A 1 68 ? 7.091 5.655 3.625 1.00 95.88 68 THR A C 1
ATOM 501 O O . THR A 1 68 ? 7.282 5.394 2.445 1.00 95.88 68 THR A O 1
ATOM 504 N N . ILE A 1 69 ? 6.104 6.460 4.016 1.00 96.62 69 ILE A N 1
ATOM 505 C CA . ILE A 1 69 ? 5.154 7.076 3.073 1.00 96.62 69 ILE A CA 1
ATOM 506 C C . ILE A 1 69 ? 5.425 8.578 2.990 1.00 96.62 69 ILE A C 1
ATOM 508 O O . ILE A 1 69 ? 5.433 9.264 4.021 1.00 96.62 69 ILE A O 1
ATOM 512 N N . GLN A 1 70 ? 5.647 9.075 1.773 1.00 97.56 70 GLN A N 1
ATOM 513 C CA . GLN A 1 70 ? 5.955 10.474 1.476 1.00 97.56 70 GLN A CA 1
ATOM 514 C C . GLN A 1 70 ? 4.989 11.051 0.431 1.00 97.56 70 GLN A C 1
ATOM 516 O O . GLN A 1 70 ? 4.561 10.322 -0.463 1.00 97.56 70 GLN A O 1
ATOM 521 N N . PRO A 1 71 ? 4.651 12.350 0.528 1.00 96.75 71 PRO A N 1
ATOM 522 C CA . PRO A 1 71 ? 3.905 13.028 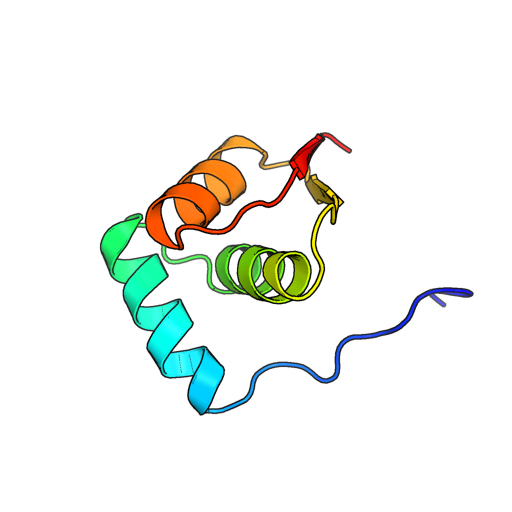-0.521 1.00 96.75 71 PRO A CA 1
ATOM 523 C C . PRO A 1 71 ? 4.743 13.154 -1.804 1.00 96.75 71 PRO A C 1
ATOM 525 O O . PRO A 1 71 ? 5.971 13.273 -1.718 1.00 96.75 71 PRO A O 1
ATOM 528 N N . VAL A 1 72 ? 4.084 13.150 -2.967 1.00 92.25 72 VAL A N 1
ATOM 529 C CA . VAL A 1 72 ? 4.667 13.618 -4.246 1.00 92.25 72 VAL A CA 1
ATOM 530 C C . VAL A 1 72 ? 4.595 15.1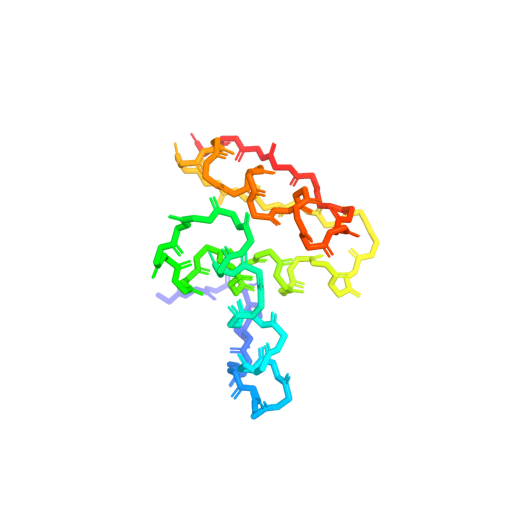32 -4.401 1.00 92.25 72 VAL A C 1
ATOM 532 O O . VAL A 1 72 ? 3.681 15.757 -3.818 1.00 92.25 72 VAL A O 1
#